Protein AF-A0A484HIU3-F1 (afdb_monomer)

Radius of gyration: 18.51 Å; Cα contacts (8 Å, |Δi|>4): 104; chains: 1; bounding box: 58×35×47 Å

Sequence (133 aa):
MNKELIGLYWDIGRLIAERQKVEGWGKSVVRKLASDLQAEFPGVRGFSVQNLWYMRQFYIKYHDNSKLQPMVGEISWTKNLVVMARCKDPLEREFYIRMTRKFGWSKNALIHQIENQSQVGLSEAQPNYAAAS

InterPro domains:
  IPR041527 YhcG, N-terminal [PF17761] (2-117)
  IPR053148 PD-(D/E)XK-like domain-containing protein [PTHR30547] (1-117)

Solvent-accessible surface area (backbone atoms only — not comparable to full-atom values): 7603 Å² total; per-residue (Å²): 125,60,51,65,61,47,49,54,37,37,52,54,4,43,51,53,53,52,42,30,75,77,71,60,60,47,74,68,54,48,44,48,53,20,52,52,51,39,67,77,38,70,91,59,87,69,45,47,52,68,45,50,53,48,22,24,50,50,26,69,75,27,71,90,34,82,76,48,48,69,50,61,56,64,48,40,70,73,46,50,52,49,41,66,75,72,38,88,50,73,64,53,36,47,50,54,51,51,49,36,54,76,69,63,47,51,69,67,53,48,50,52,54,57,49,51,52,55,49,49,60,55,59,71,69,49,86,74,88,75,90,82,132

Structure (mmCIF, N/CA/C/O backbone):
data_AF-A0A484HIU3-F1
#
_entry.id   AF-A0A484HIU3-F1
#
loop_
_atom_site.group_PDB
_atom_site.id
_atom_site.type_symbol
_atom_site.label_atom_id
_atom_site.label_alt_id
_atom_site.label_comp_id
_atom_site.label_asym_id
_atom_site.label_entity_id
_atom_site.label_seq_id
_atom_site.pdbx_PDB_ins_code
_atom_site.Cartn_x
_atom_site.Cartn_y
_atom_site.Cartn_z
_atom_site.occupancy
_atom_s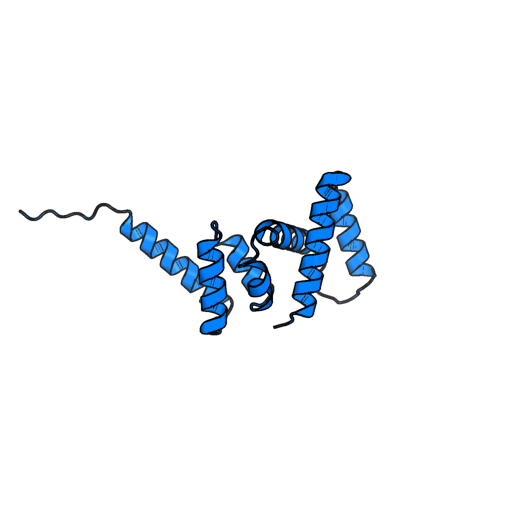ite.B_iso_or_equiv
_atom_site.auth_seq_id
_atom_site.auth_comp_id
_atom_site.auth_asym_id
_atom_site.auth_atom_id
_atom_site.pdbx_PDB_model_num
ATOM 1 N N . MET A 1 1 ? 2.355 -15.353 -3.494 1.00 65.56 1 MET A N 1
ATOM 2 C CA . MET A 1 1 ? 1.428 -14.230 -3.768 1.00 65.56 1 MET A CA 1
ATOM 3 C C . MET A 1 1 ? 0.132 -14.533 -3.057 1.00 65.56 1 MET A C 1
ATOM 5 O O . MET A 1 1 ? -0.234 -15.695 -3.102 1.00 65.56 1 MET A O 1
ATOM 9 N N . ASN A 1 2 ? -0.559 -13.567 -2.453 1.00 82.75 2 ASN A N 1
ATOM 10 C CA . ASN A 1 2 ? -1.927 -13.797 -1.982 1.00 82.75 2 ASN A CA 1
ATOM 11 C C . ASN A 1 2 ? -2.836 -12.722 -2.593 1.00 82.75 2 ASN A C 1
ATOM 13 O O . ASN A 1 2 ? -2.817 -11.580 -2.143 1.00 82.75 2 ASN A O 1
ATOM 17 N N . LYS A 1 3 ? -3.543 -13.074 -3.674 1.00 85.75 3 LYS A N 1
ATOM 18 C CA . LYS A 1 3 ? -4.402 -12.144 -4.424 1.00 85.75 3 LYS A CA 1
ATOM 19 C C . LYS A 1 3 ? -5.631 -11.726 -3.622 1.00 85.75 3 LYS A C 1
ATOM 21 O O . LYS A 1 3 ? -6.001 -10.561 -3.681 1.00 85.75 3 LYS A O 1
ATOM 26 N N . GLU A 1 4 ? -6.199 -12.640 -2.841 1.00 88.88 4 GLU A N 1
ATOM 27 C CA . GLU A 1 4 ? -7.338 -12.363 -1.958 1.00 88.88 4 GLU A 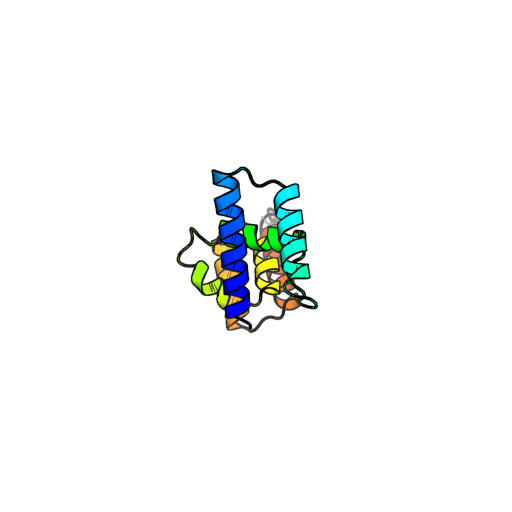CA 1
ATOM 28 C C . GLU A 1 4 ? -6.967 -11.311 -0.915 1.00 88.88 4 GLU A C 1
ATOM 30 O O . GLU A 1 4 ? -7.689 -10.337 -0.731 1.00 88.88 4 GLU A O 1
ATOM 35 N N . LEU A 1 5 ? -5.778 -11.432 -0.312 1.00 89.75 5 LEU A N 1
ATOM 36 C CA . LEU A 1 5 ? -5.290 -10.448 0.654 1.00 89.75 5 LEU A CA 1
ATOM 37 C C . LEU A 1 5 ? -5.067 -9.065 0.020 1.00 89.75 5 LEU A C 1
ATOM 39 O O . LEU A 1 5 ? -5.344 -8.049 0.651 1.00 89.75 5 LEU A O 1
ATOM 43 N N . ILE A 1 6 ? -4.581 -9.012 -1.225 1.00 93.94 6 ILE A N 1
ATOM 44 C CA . ILE A 1 6 ? -4.456 -7.743 -1.960 1.00 93.94 6 ILE A CA 1
ATOM 45 C C . ILE A 1 6 ? -5.834 -7.145 -2.261 1.00 93.94 6 ILE A C 1
ATOM 47 O O . ILE A 1 6 ? -5.990 -5.934 -2.129 1.00 93.94 6 ILE A O 1
ATOM 51 N N . GLY A 1 7 ? -6.822 -7.972 -2.613 1.00 93.81 7 GLY A N 1
ATOM 52 C CA . GLY A 1 7 ? -8.214 -7.548 -2.784 1.00 93.81 7 GLY A CA 1
ATOM 53 C C . GLY A 1 7 ? -8.804 -6.967 -1.499 1.00 93.81 7 GLY A C 1
ATOM 54 O O . GLY A 1 7 ? -9.284 -5.842 -1.496 1.00 93.81 7 GLY A O 1
ATOM 55 N N . LEU A 1 8 ? -8.638 -7.653 -0.367 1.00 93.44 8 LEU A N 1
ATOM 56 C CA . LEU A 1 8 ? -9.079 -7.139 0.933 1.00 93.44 8 LEU A CA 1
ATOM 57 C C . LEU A 1 8 ? -8.432 -5.785 1.268 1.00 93.44 8 LEU A C 1
ATOM 59 O O . LEU A 1 8 ? -9.093 -4.854 1.724 1.00 93.44 8 LEU A O 1
ATOM 63 N N . TYR A 1 9 ? -7.127 -5.652 1.029 1.00 95.31 9 TYR A N 1
ATOM 64 C CA . TYR A 1 9 ? -6.405 -4.398 1.257 1.00 95.31 9 TYR A CA 1
ATOM 65 C C . TYR A 1 9 ? -6.862 -3.280 0.320 1.00 95.31 9 TYR A C 1
ATOM 67 O O . TYR A 1 9 ? -6.892 -2.117 0.725 1.00 95.31 9 TYR A O 1
ATOM 75 N N . TRP A 1 10 ? -7.240 -3.619 -0.911 1.00 96.31 10 TRP A N 1
ATOM 76 C CA . TRP A 1 10 ? -7.872 -2.688 -1.836 1.00 96.31 10 TRP A CA 1
ATOM 77 C C . TRP A 1 10 ? -9.204 -2.174 -1.284 1.00 96.31 10 TRP A C 1
ATOM 79 O O . TRP A 1 10 ? -9.401 -0.961 -1.214 1.00 96.31 10 TRP A O 1
ATOM 89 N N . ASP A 1 11 ? -10.076 -3.072 -0.825 1.00 95.94 11 ASP A N 1
ATOM 90 C CA . ASP A 1 11 ? -11.412 -2.723 -0.334 1.00 95.94 11 ASP A CA 1
ATOM 91 C C . ASP A 1 11 ? -11.364 -1.882 0.946 1.00 95.94 11 ASP A C 1
ATOM 93 O O . ASP A 1 11 ? -12.064 -0.874 1.056 1.00 95.94 11 ASP A O 1
ATOM 97 N N . ILE A 1 12 ? -10.467 -2.210 1.882 1.00 95.69 12 ILE A N 1
ATOM 98 C CA . ILE A 1 12 ? -10.231 -1.380 3.074 1.00 95.69 12 ILE A CA 1
ATOM 99 C C . ILE A 1 12 ? -9.717 0.006 2.664 1.00 95.69 12 ILE A C 1
ATOM 101 O O . ILE A 1 12 ? -10.164 1.030 3.186 1.00 95.69 12 ILE A O 1
ATOM 105 N N . GLY A 1 13 ? -8.784 0.059 1.710 1.00 96.94 13 GLY A N 1
ATOM 106 C CA . GLY A 1 13 ? -8.252 1.312 1.189 1.00 96.94 13 GLY A CA 1
ATOM 107 C C . GLY A 1 13 ? -9.321 2.198 0.555 1.00 96.94 13 GLY A C 1
ATOM 108 O O . GLY A 1 13 ? -9.359 3.404 0.824 1.00 96.94 13 GLY A O 1
ATOM 109 N N . ARG A 1 14 ? -10.204 1.585 -0.238 1.00 97.38 14 ARG A N 1
ATOM 110 C CA . ARG A 1 14 ? -11.374 2.212 -0.853 1.00 97.38 14 ARG A CA 1
ATOM 111 C C . ARG A 1 14 ? -12.316 2.778 0.198 1.00 97.38 14 ARG A C 1
ATOM 113 O O . ARG A 1 14 ? -12.608 3.971 0.152 1.00 97.38 14 ARG A O 1
ATOM 120 N N . LEU A 1 15 ? -12.716 1.959 1.173 1.00 96.12 15 LEU A N 1
ATOM 121 C CA . LEU A 1 15 ? -13.606 2.360 2.262 1.00 96.12 15 LEU A CA 1
ATOM 122 C C . LEU A 1 15 ? -13.071 3.601 2.984 1.00 96.12 15 LEU A C 1
ATOM 124 O O . LEU A 1 15 ? -13.794 4.580 3.153 1.00 96.12 15 LEU A O 1
ATOM 128 N N . ILE A 1 16 ? -11.791 3.590 3.370 1.00 96.12 16 ILE A N 1
ATOM 129 C CA . ILE A 1 16 ? -11.172 4.731 4.055 1.00 96.12 16 ILE A CA 1
ATOM 130 C C . ILE A 1 16 ? -11.180 5.971 3.150 1.00 96.12 16 ILE A C 1
ATOM 132 O O . ILE A 1 16 ? -11.494 7.064 3.619 1.00 96.12 16 ILE A O 1
ATOM 136 N N . ALA A 1 17 ? -10.831 5.836 1.867 1.00 96.19 17 ALA A N 1
ATOM 137 C CA . ALA A 1 17 ? -10.777 6.964 0.938 1.00 96.19 17 ALA A CA 1
ATOM 138 C C . ALA A 1 17 ? -12.162 7.583 0.672 1.00 96.19 17 ALA A C 1
ATOM 140 O O . ALA A 1 17 ? -12.286 8.808 0.640 1.00 96.19 17 ALA A O 1
ATOM 141 N N . GLU A 1 18 ? -13.198 6.760 0.512 1.00 94.69 18 GLU A N 1
ATOM 142 C CA . GLU A 1 18 ? -14.580 7.203 0.299 1.00 94.69 18 GLU A CA 1
ATOM 143 C C . GLU A 1 18 ? -15.150 7.872 1.555 1.00 94.69 18 GLU A C 1
ATOM 145 O O . GLU A 1 18 ? -15.630 9.006 1.491 1.00 94.69 18 GLU A O 1
ATOM 150 N N . ARG A 1 19 ? -15.015 7.231 2.723 1.00 93.06 19 ARG A N 1
ATOM 151 C CA . ARG A 1 19 ? -15.499 7.783 3.999 1.00 93.06 19 ARG A CA 1
ATOM 152 C C . ARG A 1 19 ? -14.767 9.059 4.395 1.00 93.06 19 ARG A C 1
ATOM 154 O O . ARG A 1 19 ? -15.355 9.940 5.008 1.00 93.06 19 ARG A O 1
ATOM 161 N N . GLN A 1 20 ? -13.509 9.223 3.998 1.00 92.12 20 GLN A N 1
ATOM 162 C CA . GLN A 1 20 ? -12.818 10.497 4.177 1.00 92.12 20 GLN A CA 1
ATOM 163 C C . GLN A 1 20 ? -13.427 11.645 3.385 1.00 92.12 20 GLN A C 1
ATOM 165 O O . GLN A 1 20 ? -13.505 12.751 3.912 1.00 92.12 20 GLN A O 1
ATOM 170 N N . LYS A 1 21 ? -13.846 11.394 2.141 1.00 89.12 21 LYS A N 1
ATOM 171 C CA . LYS A 1 21 ? -14.469 12.420 1.298 1.00 89.12 21 LYS A CA 1
ATOM 172 C C . LYS A 1 21 ? -15.855 12.813 1.814 1.00 89.12 21 LYS A C 1
ATOM 174 O O . LYS A 1 21 ? -16.198 13.985 1.747 1.00 89.12 21 LYS A O 1
ATOM 179 N N . VAL A 1 22 ? -16.628 11.845 2.312 1.00 87.88 22 VAL A N 1
ATOM 180 C CA . VAL A 1 22 ? -18.032 12.050 2.716 1.00 87.88 22 VAL A CA 1
ATOM 181 C C . VAL A 1 22 ? -18.172 12.467 4.182 1.00 87.88 22 VAL A C 1
ATOM 183 O O . VAL A 1 22 ? -18.937 13.370 4.494 1.00 87.88 22 VAL A O 1
ATOM 186 N N . GLU A 1 23 ? -17.433 11.826 5.088 1.00 86.69 23 GLU A N 1
ATOM 187 C CA . GLU A 1 23 ? -17.612 11.945 6.545 1.00 86.69 23 GLU A CA 1
ATOM 188 C C . GLU A 1 23 ? -16.409 12.590 7.250 1.00 86.69 23 GLU A C 1
ATOM 190 O O . GLU A 1 23 ? -16.394 12.714 8.473 1.00 86.69 23 GLU A O 1
ATOM 195 N N . GLY A 1 24 ? -15.358 12.963 6.512 1.00 86.12 24 GLY A N 1
ATOM 196 C CA . GLY A 1 24 ? -14.175 13.605 7.088 1.00 86.12 24 GLY A CA 1
ATOM 197 C C . GLY A 1 24 ? -13.339 12.691 7.991 1.00 86.12 24 GLY A C 1
ATOM 198 O O . GLY A 1 24 ? -12.695 13.176 8.921 1.00 86.12 24 GLY A O 1
ATOM 199 N N . TRP A 1 25 ? -13.336 11.371 7.748 1.00 87.75 25 TRP A N 1
ATOM 200 C CA . TRP A 1 25 ? -12.607 10.388 8.565 1.00 87.75 25 TRP A CA 1
ATOM 201 C C . TRP A 1 25 ? -11.154 10.796 8.875 1.00 87.75 25 TRP A C 1
ATOM 203 O O . TRP A 1 25 ? -10.242 10.731 8.048 1.00 87.75 25 TRP A O 1
ATOM 213 N N . GLY A 1 26 ? -10.920 11.183 10.125 1.00 86.06 26 GLY A N 1
ATOM 214 C CA . GLY A 1 26 ? -9.608 11.584 10.615 1.00 86.06 26 GLY A CA 1
ATOM 215 C C . GLY A 1 26 ? -8.796 10.439 11.224 1.00 86.06 26 GLY A C 1
ATOM 216 O O . GLY A 1 26 ? -9.189 9.271 11.255 1.00 86.06 26 GLY A O 1
ATOM 217 N N . LYS A 1 27 ? -7.648 10.802 11.803 1.00 89.12 27 LYS A N 1
ATOM 218 C CA . LYS A 1 27 ? -6.728 9.880 12.492 1.00 89.12 27 LYS A CA 1
ATOM 219 C C . LYS A 1 27 ? -7.396 9.080 13.620 1.00 89.12 27 LYS A C 1
ATOM 221 O O . LYS A 1 27 ? -7.012 7.939 13.857 1.00 89.12 27 LYS A O 1
ATOM 226 N N . SER A 1 28 ? -8.360 9.661 14.334 1.00 90.12 28 SER A N 1
ATOM 227 C CA . SER A 1 28 ? -9.098 8.990 15.416 1.00 90.12 28 SER A CA 1
ATOM 228 C C . SER A 1 28 ? -9.956 7.835 14.900 1.00 90.12 28 SER A C 1
ATOM 230 O O . SER A 1 28 ? -9.872 6.740 15.449 1.00 90.12 28 SER A O 1
ATOM 232 N N . VAL A 1 29 ? -10.707 8.052 13.819 1.00 92.44 29 VAL A N 1
ATOM 233 C CA . VAL A 1 29 ? -11.600 7.042 13.233 1.00 92.44 29 VAL A CA 1
ATOM 234 C C . VAL A 1 29 ? -10.799 5.880 12.653 1.00 92.44 29 VAL A C 1
ATOM 236 O O . VAL A 1 29 ? -11.086 4.726 12.951 1.00 92.44 29 VAL A O 1
ATOM 239 N N . VAL A 1 30 ? -9.715 6.171 11.927 1.00 94.00 30 VAL A N 1
ATOM 240 C CA . VAL A 1 30 ? -8.827 5.125 11.389 1.00 94.00 30 VAL A CA 1
ATOM 241 C C . VAL A 1 30 ? -8.144 4.329 12.508 1.00 94.00 30 VAL A C 1
ATOM 243 O O . VAL A 1 30 ? -7.953 3.123 12.371 1.00 94.00 30 VAL A O 1
ATOM 246 N N . ARG A 1 31 ? -7.800 4.967 13.638 1.00 95.38 31 ARG A N 1
ATOM 247 C CA . ARG A 1 31 ? -7.290 4.247 14.818 1.00 95.38 31 ARG A CA 1
ATOM 248 C C . ARG A 1 31 ? -8.319 3.290 15.402 1.00 95.38 31 ARG A C 1
ATOM 250 O O . ARG A 1 31 ? -7.946 2.173 15.743 1.00 95.38 31 ARG A O 1
ATOM 257 N N . LYS A 1 32 ? -9.579 3.718 15.501 1.00 94.56 32 LYS A N 1
ATOM 258 C CA . LYS A 1 32 ? -10.664 2.859 15.974 1.00 94.56 32 LYS A CA 1
ATOM 259 C C . LYS A 1 32 ? -10.854 1.665 15.038 1.00 94.56 32 LYS A C 1
ATOM 261 O O . LYS A 1 32 ? -10.760 0.540 15.500 1.00 94.56 32 LYS A O 1
ATOM 266 N N . LEU A 1 33 ? -10.950 1.905 13.728 1.00 94.12 33 LEU A N 1
ATOM 267 C CA . LEU A 1 33 ? -11.060 0.839 12.727 1.00 94.12 33 LEU A CA 1
ATOM 268 C C . LEU A 1 33 ? -9.9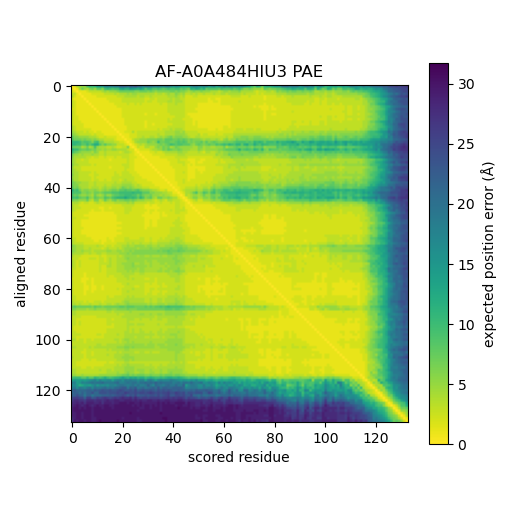05 -0.173 12.814 1.00 94.12 33 LEU A C 1
ATOM 270 O O . LEU A 1 33 ? -10.136 -1.374 12.747 1.00 94.12 33 LEU A O 1
ATOM 274 N N . ALA A 1 34 ? -8.664 0.294 12.981 1.00 94.75 34 ALA A N 1
ATOM 275 C CA . ALA A 1 34 ? -7.518 -0.596 13.169 1.00 94.75 34 ALA A CA 1
ATOM 276 C C . ALA A 1 34 ? -7.679 -1.481 14.415 1.00 94.75 34 ALA A C 1
ATOM 278 O O . ALA A 1 34 ? -7.430 -2.680 14.349 1.00 94.75 34 ALA A O 1
ATOM 279 N N . SER A 1 35 ? -8.103 -0.888 15.536 1.00 94.19 35 SER A N 1
ATOM 280 C CA . SER A 1 35 ? -8.341 -1.612 16.787 1.00 94.19 35 SER A CA 1
ATOM 281 C C . SER A 1 35 ? -9.458 -2.644 16.640 1.00 94.19 35 SER A C 1
ATOM 283 O O . SER A 1 35 ? -9.289 -3.777 17.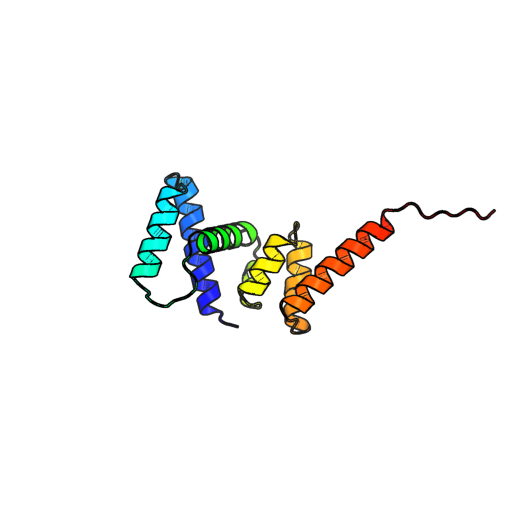082 1.00 94.19 35 SER A O 1
ATOM 285 N N . ASP A 1 36 ? -10.563 -2.266 15.997 1.00 94.12 36 ASP A N 1
ATOM 286 C CA . ASP A 1 36 ? -11.722 -3.134 15.784 1.00 94.12 36 ASP A CA 1
ATOM 287 C C . ASP A 1 36 ? -11.330 -4.342 14.912 1.00 94.12 36 ASP A C 1
ATOM 289 O O . ASP A 1 36 ? -11.546 -5.484 15.307 1.00 94.12 36 ASP A O 1
ATOM 293 N N . LEU A 1 37 ? -10.623 -4.112 13.797 1.00 92.75 37 LEU A N 1
ATOM 294 C CA . LEU A 1 37 ? -10.121 -5.183 12.924 1.00 92.75 37 LEU A CA 1
ATOM 295 C C . LEU A 1 37 ? -9.118 -6.109 13.632 1.00 92.75 37 LEU A C 1
ATOM 297 O O . LEU A 1 37 ? -9.094 -7.311 13.386 1.00 92.75 37 LEU A O 1
ATOM 301 N N . GLN A 1 38 ? -8.258 -5.574 14.501 1.00 92.50 38 GLN A N 1
ATOM 302 C CA . GLN A 1 38 ? -7.313 -6.396 15.265 1.00 92.50 38 GLN A CA 1
ATOM 303 C C . GLN A 1 38 ? -8.004 -7.245 16.337 1.00 92.50 38 GLN A C 1
ATOM 305 O O . GLN A 1 38 ? -7.542 -8.352 16.616 1.00 92.50 38 GLN A O 1
ATOM 310 N N . ALA A 1 39 ? -9.085 -6.735 16.931 1.00 92.38 39 ALA A N 1
ATOM 311 C CA . ALA A 1 39 ? -9.888 -7.464 17.904 1.00 92.38 39 ALA A CA 1
ATOM 312 C C . ALA A 1 39 ? -10.734 -8.561 17.241 1.00 92.38 39 ALA A C 1
ATOM 314 O O . ALA A 1 39 ? -10.843 -9.656 17.787 1.00 92.38 39 ALA A O 1
ATOM 315 N N . GLU A 1 40 ? -11.291 -8.285 16.060 1.00 91.25 40 GLU A N 1
ATOM 316 C CA . GLU A 1 40 ? -12.095 -9.239 15.288 1.00 91.25 40 GLU A CA 1
ATOM 317 C C . GLU A 1 40 ? -11.245 -10.360 14.670 1.00 91.25 40 GLU A C 1
ATOM 319 O O . GLU A 1 40 ? -11.688 -11.505 14.587 1.00 91.25 40 GLU A O 1
ATOM 324 N N . PHE A 1 41 ? -9.986 -10.067 14.320 1.00 85.62 41 PHE A N 1
ATOM 325 C CA . PHE A 1 41 ? -9.052 -11.036 13.740 1.00 85.62 41 PHE A CA 1
ATOM 326 C C . PHE A 1 41 ? -7.762 -11.197 14.573 1.00 85.62 41 PHE A C 1
ATOM 328 O O . PHE A 1 41 ? -6.674 -10.806 14.120 1.00 85.62 41 PHE A O 1
ATOM 335 N N . PRO A 1 42 ? -7.829 -11.803 15.779 1.00 84.00 42 PRO A N 1
ATOM 336 C CA . PRO A 1 42 ? -6.661 -11.993 16.632 1.00 84.00 42 PRO A CA 1
ATOM 337 C C . PRO A 1 42 ? -5.550 -12.779 15.927 1.00 84.00 42 PRO A C 1
ATOM 339 O O . PRO A 1 42 ? -5.782 -13.807 15.295 1.00 84.00 42 PRO A O 1
ATOM 342 N N . GLY A 1 43 ? -4.309 -12.299 16.035 1.00 77.12 43 GLY A N 1
ATOM 343 C CA . GLY A 1 43 ? -3.136 -12.947 15.435 1.00 77.12 43 GLY A CA 1
ATOM 344 C C . GLY A 1 43 ? -2.917 -12.654 13.945 1.00 77.12 43 GLY A C 1
ATOM 345 O O . GLY A 1 43 ? -1.838 -12.953 13.421 1.00 77.12 43 GLY A O 1
ATOM 346 N N . VAL A 1 44 ? -3.865 -12.001 13.258 1.00 78.94 44 VAL A N 1
ATOM 347 C CA . VAL A 1 44 ? -3.673 -11.566 11.870 1.00 78.94 44 VAL A CA 1
ATOM 348 C C . VAL A 1 44 ? -2.772 -10.332 11.825 1.00 78.94 44 VAL A C 1
ATOM 350 O O . VAL A 1 44 ? -3.114 -9.225 12.243 1.00 78.94 44 VAL A O 1
ATOM 353 N N . ARG A 1 45 ? -1.572 -10.516 11.269 1.00 76.00 45 ARG A N 1
ATOM 354 C CA . ARG A 1 45 ? -0.621 -9.429 11.018 1.00 76.00 45 ARG A CA 1
ATOM 355 C C . ARG A 1 45 ? -1.050 -8.673 9.758 1.00 76.00 45 ARG A C 1
ATOM 357 O O . ARG A 1 45 ? -0.940 -9.206 8.662 1.00 76.00 45 ARG A O 1
ATOM 364 N N . GLY A 1 46 ? -1.512 -7.431 9.898 1.00 83.50 46 GLY A N 1
ATOM 365 C CA . GLY A 1 46 ? -1.922 -6.624 8.739 1.00 83.50 46 GLY A CA 1
ATOM 366 C C . GLY A 1 46 ? -2.799 -5.413 9.044 1.00 83.50 46 GLY A C 1
ATOM 367 O O . GLY A 1 46 ? -2.857 -4.501 8.229 1.00 83.50 46 GLY A O 1
ATOM 368 N N . PHE A 1 47 ? -3.421 -5.331 10.220 1.00 92.38 47 PHE A N 1
ATOM 369 C CA . PHE A 1 47 ? -4.379 -4.257 10.528 1.00 92.38 47 PHE A CA 1
ATOM 370 C C . PHE A 1 47 ? -3.839 -3.183 11.476 1.00 92.38 47 PHE A C 1
ATOM 372 O O . PHE A 1 47 ? -4.575 -2.598 12.258 1.00 92.38 47 PHE A O 1
ATOM 379 N N . SER A 1 48 ? -2.535 -2.891 11.418 1.00 93.19 48 SER A N 1
ATOM 380 C CA . SER A 1 48 ? -2.012 -1.721 12.130 1.00 93.19 48 SER A CA 1
ATOM 381 C C . SER A 1 48 ? -2.522 -0.429 11.487 1.00 93.19 48 SER A C 1
ATOM 383 O O . SER A 1 48 ? -2.728 -0.363 10.275 1.00 93.19 48 SER A O 1
ATOM 385 N N . VAL A 1 49 ? -2.640 0.635 12.284 1.00 94.75 49 VAL A N 1
ATOM 386 C CA . VAL A 1 49 ? -3.039 1.978 11.818 1.00 94.75 49 VAL A CA 1
ATOM 387 C C . VAL A 1 49 ? -2.219 2.411 10.601 1.00 94.75 49 VAL A C 1
ATOM 389 O O . VAL A 1 49 ? -2.762 2.903 9.617 1.00 94.75 49 VAL A O 1
ATOM 392 N N . GLN A 1 50 ? -0.903 2.188 10.649 1.00 94.62 50 GLN A N 1
ATOM 393 C CA . GLN A 1 50 ? -0.007 2.510 9.544 1.00 94.62 50 GLN A CA 1
ATOM 394 C C . GLN A 1 50 ? -0.339 1.699 8.286 1.00 94.62 50 GLN A C 1
ATOM 396 O O . GLN A 1 50 ? -0.330 2.249 7.186 1.00 94.62 50 GLN A O 1
ATOM 401 N N . ASN A 1 51 ? -0.646 0.407 8.429 1.00 95.81 51 ASN A N 1
ATOM 402 C CA . ASN A 1 51 ? -0.968 -0.421 7.274 1.00 95.81 51 ASN A CA 1
ATOM 403 C C . ASN A 1 51 ? -2.316 -0.034 6.653 1.00 95.81 51 ASN A C 1
ATOM 405 O O . ASN A 1 51 ? -2.416 -0.026 5.434 1.00 95.81 51 ASN A O 1
ATOM 409 N N . LEU A 1 52 ? -3.302 0.398 7.445 1.00 96.94 52 LEU A N 1
ATOM 410 C 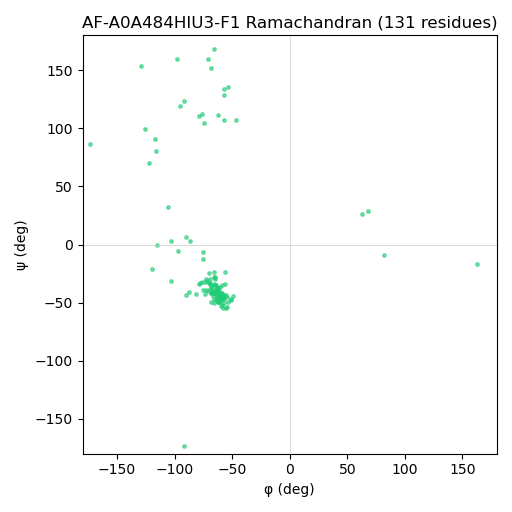CA . LEU A 1 52 ? -4.550 0.975 6.923 1.00 96.94 52 LEU A CA 1
ATOM 411 C C . LEU A 1 52 ? -4.291 2.247 6.099 1.00 96.94 52 LEU A C 1
ATOM 413 O O . LEU A 1 52 ? -4.864 2.428 5.025 1.00 96.94 52 LEU A O 1
ATOM 417 N N . TRP A 1 53 ? -3.371 3.110 6.539 1.00 96.88 53 TRP A N 1
ATOM 418 C CA . TRP A 1 53 ? -2.955 4.260 5.729 1.00 96.88 53 TRP A CA 1
ATOM 419 C C . TRP A 1 53 ? -2.253 3.849 4.435 1.00 96.88 53 TRP A C 1
ATOM 421 O O . TRP A 1 53 ? -2.431 4.516 3.413 1.00 96.88 53 TRP A O 1
ATOM 431 N N . TYR A 1 54 ? -1.479 2.763 4.445 1.00 97.56 54 TYR A N 1
ATOM 432 C CA . TYR A 1 54 ? -0.916 2.211 3.215 1.00 97.56 54 TYR A CA 1
ATOM 433 C C . TYR A 1 54 ? -1.990 1.633 2.292 1.00 97.56 54 TYR A C 1
ATOM 435 O O . TYR A 1 54 ? -1.926 1.889 1.096 1.00 97.56 54 TYR A O 1
ATOM 443 N N . MET A 1 55 ? -2.994 0.929 2.818 1.00 97.56 55 MET A N 1
ATOM 444 C CA . MET A 1 55 ? -4.144 0.431 2.047 1.00 97.56 55 MET A CA 1
ATOM 445 C C . MET A 1 55 ? -4.893 1.580 1.367 1.00 97.56 55 MET A C 1
ATOM 447 O O . MET A 1 55 ? -5.171 1.539 0.172 1.00 97.56 55 MET A O 1
ATOM 451 N N . ARG A 1 56 ? -5.137 2.674 2.094 1.00 97.38 56 ARG A N 1
ATOM 452 C CA . ARG A 1 56 ? -5.739 3.884 1.522 1.00 97.38 56 ARG A CA 1
ATOM 453 C C . ARG A 1 56 ? -4.887 4.479 0.399 1.00 97.38 56 ARG A C 1
ATOM 455 O O . ARG A 1 56 ? -5.405 4.818 -0.660 1.00 97.38 56 ARG A O 1
ATOM 462 N N . GLN A 1 57 ? -3.583 4.642 0.627 1.00 96.81 57 GLN A N 1
ATOM 463 C CA . GLN A 1 57 ? -2.674 5.168 -0.399 1.00 96.81 57 GLN A CA 1
ATOM 464 C C . GLN A 1 57 ? -2.612 4.262 -1.626 1.00 96.81 57 GLN A C 1
ATOM 466 O O . GLN A 1 57 ? -2.547 4.765 -2.744 1.00 96.81 57 GLN A O 1
ATOM 471 N N . PHE A 1 58 ? -2.659 2.951 -1.411 1.00 97.50 58 PHE A N 1
ATOM 472 C CA . PHE A 1 58 ? -2.729 1.944 -2.454 1.00 97.50 58 PHE A CA 1
ATOM 473 C C . PHE A 1 58 ? -3.952 2.150 -3.335 1.00 97.50 58 PHE A C 1
ATOM 475 O O . PHE A 1 58 ? -3.794 2.374 -4.531 1.00 97.50 58 PHE A O 1
ATOM 482 N N . TYR A 1 59 ? -5.143 2.217 -2.743 1.00 97.62 59 TYR A N 1
ATOM 483 C CA . TYR A 1 59 ? -6.356 2.520 -3.495 1.00 97.62 59 TYR A CA 1
ATOM 484 C C . TYR A 1 59 ? -6.224 3.832 -4.288 1.00 97.62 59 TYR A C 1
ATOM 486 O O . TYR A 1 59 ? -6.347 3.836 -5.510 1.00 97.62 59 TYR A O 1
ATOM 494 N N . ILE A 1 60 ? -5.860 4.935 -3.625 1.00 95.69 60 ILE A N 1
ATOM 495 C CA . ILE A 1 60 ? -5.767 6.256 -4.270 1.00 95.69 60 ILE A CA 1
ATOM 496 C C . ILE A 1 60 ? -4.776 6.260 -5.442 1.00 95.69 60 ILE A C 1
ATOM 498 O O . ILE A 1 60 ? -5.066 6.845 -6.482 1.00 95.69 60 ILE A O 1
ATOM 502 N N . LYS A 1 61 ? -3.617 5.606 -5.310 1.00 95.25 61 LYS A N 1
ATOM 503 C CA . LYS A 1 61 ? -2.582 5.604 -6.357 1.00 95.25 61 LYS A CA 1
ATOM 504 C C . LYS A 1 61 ? -2.967 4.807 -7.603 1.00 95.25 61 LYS A C 1
ATOM 506 O O . LYS A 1 61 ? -2.396 5.074 -8.659 1.00 95.25 61 LYS A O 1
ATOM 511 N N . TYR A 1 62 ? -3.861 3.828 -7.479 1.00 96.06 62 TYR A N 1
ATOM 512 C CA . TYR A 1 62 ? -4.120 2.854 -8.540 1.00 96.06 62 TYR A CA 1
ATOM 513 C C . TYR A 1 62 ? -5.564 2.857 -9.065 1.00 96.06 62 TYR A C 1
ATOM 515 O O . TYR A 1 62 ? -5.763 2.406 -10.188 1.00 96.06 62 TYR A O 1
ATOM 523 N N . HIS A 1 63 ? -6.552 3.371 -8.318 1.00 95.00 63 HIS A N 1
ATOM 524 C CA . HIS A 1 63 ? -7.977 3.287 -8.690 1.00 95.00 63 HIS A CA 1
ATOM 525 C C . HIS A 1 63 ? -8.337 3.954 -10.023 1.00 95.00 63 HIS A C 1
ATOM 527 O O . HIS A 1 63 ? -9.118 3.388 -10.779 1.00 95.00 63 HIS A O 1
ATOM 533 N N . ASP A 1 64 ? -7.711 5.085 -10.353 1.00 93.69 64 ASP A N 1
ATOM 534 C CA . ASP A 1 64 ? -7.965 5.810 -11.607 1.00 93.69 64 ASP A CA 1
ATOM 535 C C . ASP A 1 64 ? -7.107 5.308 -12.783 1.00 93.69 64 ASP A C 1
ATOM 537 O O . ASP A 1 64 ? -7.152 5.861 -13.881 1.00 93.69 64 ASP A O 1
ATOM 541 N N . ASN A 1 65 ? -6.292 4.266 -12.580 1.00 92.75 65 ASN A N 1
ATOM 542 C CA . ASN A 1 65 ? -5.418 3.720 -13.612 1.00 92.75 65 ASN A CA 1
ATOM 543 C C . ASN A 1 65 ? -5.802 2.271 -13.934 1.00 92.75 65 ASN A C 1
ATOM 545 O O . ASN A 1 65 ? -5.268 1.319 -13.359 1.00 92.75 65 ASN A O 1
ATOM 549 N N . SER A 1 66 ? -6.690 2.119 -14.919 1.00 91.62 66 SER A N 1
ATOM 550 C CA . SER A 1 66 ? -7.211 0.828 -15.395 1.00 91.62 66 SER A CA 1
ATOM 551 C C . SER A 1 66 ? -6.125 -0.153 -15.850 1.00 91.62 66 SER A C 1
ATOM 553 O O . SER A 1 66 ? -6.331 -1.365 -15.823 1.00 91.62 66 SER A O 1
ATOM 555 N N . LYS A 1 67 ? -4.947 0.350 -16.234 1.00 91.69 67 LYS A N 1
ATOM 556 C CA . LYS A 1 67 ? -3.800 -0.466 -16.640 1.00 91.69 67 LYS A CA 1
ATOM 557 C C . LYS A 1 67 ? -3.018 -0.998 -15.439 1.00 91.69 67 LYS A C 1
ATOM 559 O O . LYS A 1 67 ? -2.627 -2.161 -15.439 1.00 91.69 67 LYS A O 1
ATOM 564 N N . LEU A 1 68 ? -2.789 -0.171 -14.417 1.00 91.50 68 LEU A N 1
ATOM 565 C CA . LEU A 1 68 ? -2.038 -0.551 -13.214 1.00 91.50 68 LEU A CA 1
ATOM 566 C C . LEU A 1 68 ? -2.866 -1.375 -12.227 1.00 91.50 68 LEU A C 1
ATOM 568 O O . LEU A 1 68 ? -2.315 -2.254 -11.564 1.00 91.50 68 LEU A O 1
ATOM 572 N N . GLN A 1 69 ? -4.169 -1.109 -12.129 1.00 91.50 69 GLN A N 1
ATOM 573 C CA . GLN A 1 69 ? -5.073 -1.785 -11.199 1.00 91.50 69 GLN A CA 1
ATOM 574 C C . GLN A 1 69 ? -4.998 -3.327 -11.249 1.00 91.50 69 GLN A C 1
ATOM 576 O O . GLN A 1 69 ? -4.895 -3.938 -10.188 1.00 91.50 69 GLN A O 1
ATOM 581 N N . PRO A 1 70 ? -5.006 -4.010 -12.409 1.00 92.56 70 PRO A N 1
ATOM 582 C CA . PRO A 1 70 ? -4.855 -5.467 -12.417 1.00 92.56 70 PRO A CA 1
ATOM 583 C C . PRO A 1 70 ? -3.442 -5.923 -12.016 1.00 92.56 70 PRO A C 1
ATOM 585 O O . PRO A 1 70 ? -3.278 -6.993 -11.430 1.00 92.56 70 PRO A O 1
ATOM 588 N N . MET A 1 71 ? -2.413 -5.112 -12.285 1.00 93.44 71 MET A N 1
ATOM 589 C CA . MET A 1 71 ? -1.009 -5.491 -12.086 1.00 93.44 71 MET A CA 1
ATOM 590 C C . MET A 1 71 ? -0.597 -5.535 -10.616 1.00 93.44 71 MET A C 1
ATOM 592 O O . MET A 1 71 ? 0.276 -6.317 -10.238 1.00 93.44 71 MET A O 1
ATOM 596 N N . VAL A 1 72 ? -1.215 -4.725 -9.755 1.00 92.88 72 VAL A N 1
ATOM 597 C CA . VAL A 1 72 ? -0.864 -4.711 -8.326 1.00 92.88 72 VAL A CA 1
ATOM 598 C C . VAL A 1 72 ? -1.207 -6.026 -7.618 1.00 92.88 72 VAL A C 1
ATOM 600 O O . VAL A 1 72 ? -0.565 -6.374 -6.629 1.00 92.88 72 VAL A O 1
ATOM 603 N N . GLY A 1 73 ? -2.155 -6.805 -8.155 1.00 93.62 73 GLY A N 1
ATOM 604 C CA . GLY A 1 73 ? -2.452 -8.172 -7.707 1.00 93.62 73 GLY A CA 1
ATOM 605 C C . GLY A 1 73 ? -1.420 -9.217 -8.156 1.00 93.62 73 GLY A C 1
ATOM 606 O O . GLY A 1 73 ? -1.487 -10.380 -7.755 1.00 93.62 73 GLY A O 1
ATOM 607 N N . GLU A 1 74 ? -0.457 -8.832 -8.992 1.00 93.75 74 GLU A N 1
ATOM 608 C CA . GLU A 1 74 ? 0.573 -9.715 -9.546 1.00 93.75 74 GLU A CA 1
ATOM 609 C C . GLU A 1 74 ? 1.894 -9.645 -8.774 1.00 93.75 74 GLU A C 1
ATOM 611 O O . GLU A 1 74 ? 2.811 -10.425 -9.045 1.00 93.75 74 GLU A O 1
ATOM 616 N N . ILE A 1 75 ? 1.995 -8.740 -7.794 1.00 95.69 75 ILE A N 1
ATOM 617 C CA . ILE A 1 75 ? 3.138 -8.600 -6.886 1.00 95.69 75 ILE A CA 1
ATOM 618 C C . ILE A 1 75 ? 2.676 -8.578 -5.417 1.00 95.69 75 ILE A C 1
ATOM 620 O O . ILE A 1 75 ? 1.533 -8.258 -5.107 1.00 95.69 75 ILE A O 1
ATOM 624 N N . SER A 1 76 ? 3.542 -8.990 -4.482 1.00 95.56 76 SER A N 1
ATOM 625 C CA . SER A 1 76 ? 3.141 -9.124 -3.074 1.00 95.56 76 SER A CA 1
ATOM 626 C C . SER A 1 76 ? 2.920 -7.759 -2.430 1.00 95.56 76 SER A C 1
ATOM 628 O O . SER A 1 76 ? 3.487 -6.765 -2.879 1.00 95.56 76 SER A O 1
ATOM 630 N N . TRP A 1 77 ? 2.165 -7.710 -1.327 1.00 95.75 77 TRP A N 1
ATOM 631 C CA . TRP A 1 77 ? 1.887 -6.459 -0.610 1.00 95.75 77 TRP A CA 1
ATOM 632 C C . TRP A 1 77 ? 3.161 -5.668 -0.305 1.00 95.75 77 TRP A C 1
ATOM 634 O O . TRP A 1 77 ? 3.270 -4.497 -0.644 1.00 95.75 77 TRP A O 1
ATOM 644 N N . THR A 1 78 ? 4.186 -6.338 0.222 1.00 95.50 78 THR A N 1
ATOM 645 C CA . THR A 1 78 ? 5.479 -5.712 0.520 1.00 95.50 78 THR A CA 1
ATOM 646 C C . THR A 1 78 ? 6.149 -5.100 -0.712 1.00 95.50 78 THR A C 1
ATOM 648 O O . THR A 1 78 ? 6.808 -4.072 -0.593 1.00 95.50 78 THR A O 1
ATOM 651 N N . LYS A 1 79 ? 5.994 -5.705 -1.895 1.00 97.25 79 LYS A N 1
ATOM 652 C CA . LYS A 1 79 ? 6.544 -5.167 -3.148 1.00 97.25 79 LYS A CA 1
ATOM 653 C C . LYS A 1 79 ? 5.712 -3.979 -3.638 1.00 97.25 79 LYS A C 1
ATOM 655 O O . LYS A 1 79 ? 6.299 -2.977 -4.025 1.00 97.25 79 LYS A O 1
ATOM 660 N N . ASN A 1 80 ? 4.382 -4.039 -3.517 1.00 96.88 80 ASN A N 1
ATOM 661 C CA . ASN A 1 80 ? 3.509 -2.884 -3.758 1.00 96.88 80 ASN A CA 1
ATOM 662 C C . ASN A 1 80 ? 3.893 -1.694 -2.866 1.00 96.88 80 ASN A C 1
ATOM 664 O O . ASN A 1 80 ? 4.000 -0.580 -3.365 1.00 96.88 80 ASN A O 1
ATOM 668 N N . LEU A 1 81 ? 4.179 -1.917 -1.576 1.00 96.81 81 LEU A N 1
ATOM 669 C CA . LEU A 1 81 ? 4.655 -0.857 -0.676 1.00 96.81 81 LEU A CA 1
ATOM 670 C C . LEU A 1 81 ? 5.956 -0.211 -1.173 1.00 96.81 81 LEU A C 1
ATOM 672 O O . LEU A 1 81 ? 6.066 1.012 -1.158 1.00 96.81 81 LEU A O 1
ATOM 676 N N . VAL A 1 82 ? 6.926 -1.012 -1.633 1.00 97.75 82 VAL A N 1
ATOM 677 C CA . VAL A 1 82 ? 8.192 -0.497 -2.187 1.00 97.75 82 VAL A CA 1
ATOM 678 C C . VAL A 1 82 ? 7.933 0.355 -3.428 1.00 97.75 82 VAL A C 1
ATOM 680 O O . VAL A 1 82 ? 8.400 1.490 -3.485 1.00 97.75 82 VAL A O 1
ATOM 683 N N . VAL A 1 83 ? 7.147 -0.155 -4.381 1.00 96.94 83 VAL A N 1
ATOM 684 C CA . VAL A 1 83 ? 6.797 0.573 -5.610 1.00 96.94 83 VAL A CA 1
ATOM 685 C C . VAL A 1 83 ? 6.070 1.879 -5.279 1.00 96.94 83 VAL A C 1
ATOM 687 O O . VAL A 1 83 ? 6.432 2.933 -5.787 1.00 96.94 83 VAL A O 1
ATOM 690 N N . MET A 1 84 ? 5.080 1.855 -4.387 1.00 96.19 84 MET A N 1
ATOM 691 C CA . MET A 1 84 ? 4.346 3.062 -3.997 1.00 96.19 84 MET A CA 1
ATOM 692 C C . MET A 1 84 ? 5.217 4.116 -3.314 1.00 96.19 84 MET A C 1
ATOM 694 O O . MET A 1 84 ? 4.961 5.309 -3.491 1.00 96.19 84 MET A O 1
ATOM 698 N N . ALA A 1 85 ? 6.182 3.678 -2.503 1.00 95.06 85 ALA A N 1
ATOM 699 C CA . ALA A 1 85 ? 7.051 4.557 -1.733 1.00 95.06 85 ALA A CA 1
ATOM 700 C C . ALA A 1 85 ? 8.166 5.175 -2.583 1.00 95.06 85 ALA A C 1
ATOM 702 O O . ALA A 1 85 ? 8.578 6.300 -2.313 1.00 95.06 85 ALA A O 1
ATOM 703 N N . ARG A 1 86 ? 8.669 4.442 -3.581 1.00 94.88 86 ARG A N 1
ATOM 704 C CA . ARG A 1 86 ? 9.848 4.843 -4.357 1.00 94.88 86 ARG A CA 1
ATOM 705 C C . ARG A 1 86 ? 9.507 5.391 -5.743 1.00 94.88 86 ARG A C 1
ATOM 707 O O . ARG A 1 86 ? 10.199 6.293 -6.188 1.00 94.88 86 ARG A O 1
ATOM 714 N N . CYS A 1 87 ? 8.433 4.915 -6.378 1.00 93.94 87 CYS A N 1
ATOM 715 C CA . CYS A 1 87 ? 8.062 5.317 -7.736 1.00 93.94 87 CYS A CA 1
ATOM 716 C C . CYS A 1 87 ? 7.025 6.450 -7.729 1.00 93.94 87 CYS A C 1
ATOM 718 O O . CYS A 1 87 ? 5.900 6.296 -7.212 1.00 93.94 87 CYS A O 1
ATOM 720 N N . LYS A 1 88 ? 7.385 7.603 -8.303 1.00 87.75 88 LYS A N 1
ATOM 721 C CA . LYS A 1 88 ? 6.572 8.832 -8.212 1.00 87.75 88 LYS A CA 1
ATOM 722 C C . LYS A 1 88 ? 5.529 8.927 -9.317 1.00 87.75 88 LYS A C 1
ATOM 724 O O . LYS A 1 88 ? 4.380 9.272 -9.017 1.00 87.75 88 LYS A O 1
ATOM 729 N N . ASP A 1 89 ? 5.876 8.558 -10.539 1.00 90.94 89 ASP A N 1
ATOM 730 C CA . ASP A 1 89 ? 4.966 8.589 -11.679 1.00 90.94 89 ASP A CA 1
ATOM 731 C C . ASP A 1 89 ? 4.338 7.203 -11.967 1.00 90.94 89 ASP A C 1
ATOM 733 O O . ASP A 1 89 ? 4.820 6.168 -11.491 1.00 90.94 89 ASP A O 1
ATOM 737 N N . PRO A 1 90 ? 3.205 7.148 -12.691 1.00 92.75 90 PRO A N 1
ATOM 738 C CA . PRO A 1 90 ? 2.552 5.885 -13.034 1.00 92.75 90 PRO A CA 1
ATOM 739 C C . PRO A 1 90 ? 3.359 4.977 -13.976 1.00 92.75 90 PRO A C 1
ATOM 741 O O . PRO A 1 90 ? 3.175 3.761 -13.914 1.00 92.75 90 PRO A O 1
ATOM 744 N N . LEU A 1 91 ? 4.229 5.530 -14.829 1.00 92.56 91 LEU A N 1
ATOM 745 C CA . LEU A 1 91 ? 5.007 4.755 -15.799 1.00 92.56 91 LEU A CA 1
ATOM 746 C C . LEU A 1 91 ? 6.126 3.977 -15.103 1.00 92.56 91 LEU A C 1
ATOM 748 O O . LEU A 1 91 ? 6.277 2.785 -15.363 1.00 92.56 91 LEU A O 1
ATOM 752 N N . GLU A 1 92 ? 6.832 4.590 -14.148 1.00 94.56 92 GLU A N 1
ATOM 753 C CA . GLU A 1 92 ? 7.778 3.887 -13.274 1.00 94.56 92 GLU A CA 1
ATOM 754 C C . GLU A 1 92 ? 7.088 2.746 -12.527 1.00 94.56 92 GLU A C 1
ATOM 756 O O . GLU A 1 92 ? 7.595 1.624 -12.488 1.00 94.56 92 GLU A O 1
ATOM 761 N N . ARG A 1 93 ? 5.909 3.006 -11.942 1.00 95.75 93 ARG A N 1
ATOM 762 C CA . ARG A 1 93 ? 5.155 1.958 -11.236 1.00 95.75 93 ARG A CA 1
ATOM 763 C C . ARG A 1 93 ? 4.851 0.798 -12.168 1.00 95.75 93 ARG A C 1
ATOM 765 O O . ARG A 1 93 ? 5.062 -0.349 -11.784 1.00 95.75 93 ARG A O 1
ATOM 772 N N . GLU A 1 94 ? 4.382 1.088 -13.379 1.00 95.25 94 GLU A N 1
ATOM 773 C CA . GLU A 1 94 ? 4.103 0.062 -14.379 1.00 95.25 94 GLU A CA 1
ATOM 774 C C . GLU A 1 94 ? 5.360 -0.751 -14.693 1.00 95.25 94 GLU A C 1
ATOM 776 O O . GLU A 1 94 ? 5.336 -1.982 -14.620 1.00 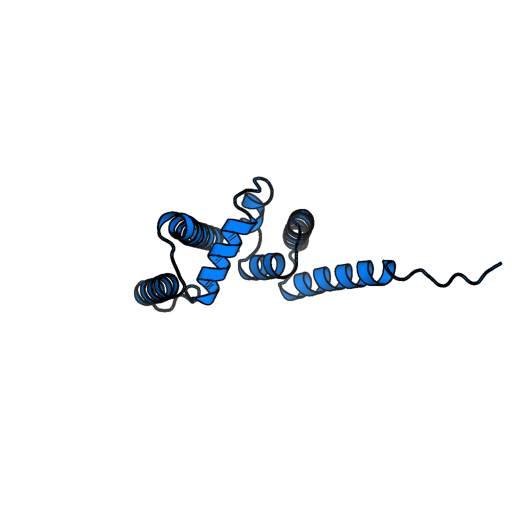95.25 94 GLU A O 1
ATOM 781 N N . PHE A 1 95 ? 6.456 -0.063 -15.012 1.00 95.38 95 PHE A N 1
ATOM 782 C CA . PHE A 1 95 ? 7.728 -0.681 -15.349 1.00 95.38 95 PHE A CA 1
ATOM 783 C C . PHE A 1 95 ? 8.192 -1.623 -14.235 1.00 95.38 95 PHE A C 1
ATOM 785 O O . PHE A 1 95 ? 8.385 -2.818 -14.468 1.00 95.38 95 PHE A O 1
ATOM 792 N N . TYR A 1 96 ? 8.288 -1.132 -12.999 1.00 96.75 96 TYR A N 1
ATOM 793 C CA . TYR A 1 96 ? 8.798 -1.923 -11.884 1.00 96.75 96 TYR A CA 1
ATOM 794 C C . TYR A 1 96 ? 7.864 -3.059 -11.469 1.00 96.75 96 TYR A C 1
ATOM 796 O O . TYR A 1 96 ? 8.357 -4.129 -11.105 1.00 96.75 96 TYR A O 1
ATOM 804 N N . ILE A 1 97 ? 6.540 -2.903 -11.571 1.00 96.31 97 ILE A N 1
ATOM 805 C CA . ILE A 1 97 ? 5.604 -4.014 -11.337 1.00 96.31 97 ILE A CA 1
ATOM 806 C C . ILE A 1 97 ? 5.809 -5.107 -12.396 1.00 96.31 97 ILE A C 1
ATOM 808 O O . ILE A 1 97 ? 5.975 -6.280 -12.045 1.00 96.31 97 ILE A O 1
ATOM 812 N N . ARG A 1 98 ? 5.886 -4.733 -13.682 1.00 96.12 98 ARG A N 1
ATOM 813 C CA . ARG A 1 98 ? 6.117 -5.682 -14.783 1.00 96.12 98 ARG A CA 1
ATOM 814 C C . ARG A 1 98 ? 7.447 -6.408 -14.648 1.00 96.12 98 ARG A C 1
ATOM 816 O O . ARG A 1 98 ? 7.481 -7.630 -14.781 1.00 96.12 98 ARG A O 1
ATOM 823 N N . MET A 1 99 ? 8.528 -5.688 -14.360 1.00 96.50 99 MET A N 1
ATOM 824 C CA . MET A 1 99 ? 9.861 -6.275 -14.214 1.00 96.50 99 MET A CA 1
ATOM 825 C C . MET A 1 99 ? 9.934 -7.195 -12.994 1.00 96.50 99 MET A C 1
ATOM 827 O O . MET A 1 99 ? 10.433 -8.315 -13.090 1.00 96.50 99 MET A O 1
ATOM 831 N N . THR A 1 100 ? 9.328 -6.787 -11.877 1.00 97.00 100 THR A N 1
ATOM 832 C CA . THR A 1 100 ? 9.237 -7.622 -10.673 1.00 97.00 100 THR A CA 1
ATOM 833 C C . THR A 1 100 ? 8.499 -8.928 -10.940 1.00 97.00 100 THR A C 1
ATOM 835 O O . THR A 1 100 ? 8.937 -9.979 -10.468 1.00 97.00 100 THR A O 1
ATOM 838 N N . ARG A 1 101 ? 7.397 -8.885 -11.700 1.00 95.06 101 ARG A N 1
ATOM 839 C CA . ARG A 1 101 ? 6.672 -10.088 -12.123 1.00 95.06 101 ARG A CA 1
ATOM 840 C C . ARG A 1 101 ? 7.514 -10.940 -13.070 1.00 95.06 101 ARG A C 1
ATOM 842 O O . ARG A 1 101 ? 7.639 -12.137 -12.842 1.00 95.06 101 ARG A O 1
ATOM 849 N N . LYS A 1 102 ? 8.077 -10.331 -14.118 1.00 95.94 102 LYS A N 1
ATOM 850 C CA . LYS A 1 102 ? 8.808 -11.024 -15.190 1.00 95.94 102 LYS A CA 1
ATOM 851 C C . LYS A 1 102 ? 10.051 -11.750 -14.676 1.00 95.94 102 LYS A C 1
ATOM 853 O O . LYS A 1 102 ? 10.294 -12.879 -15.078 1.00 95.94 102 LYS A O 1
ATOM 858 N N . PHE A 1 103 ? 10.816 -11.113 -13.792 1.00 96.06 103 PHE A N 1
ATOM 859 C CA . PHE A 1 103 ? 12.094 -11.634 -13.296 1.00 96.06 103 PHE A CA 1
ATOM 860 C C . PHE A 1 103 ? 12.013 -12.216 -11.882 1.00 96.06 103 PHE A C 1
ATOM 862 O O . PHE A 1 103 ? 13.030 -12.604 -11.313 1.00 96.06 103 PHE A O 1
ATOM 869 N N . GLY A 1 104 ? 10.819 -12.255 -11.281 1.00 95.12 104 GLY A N 1
ATOM 870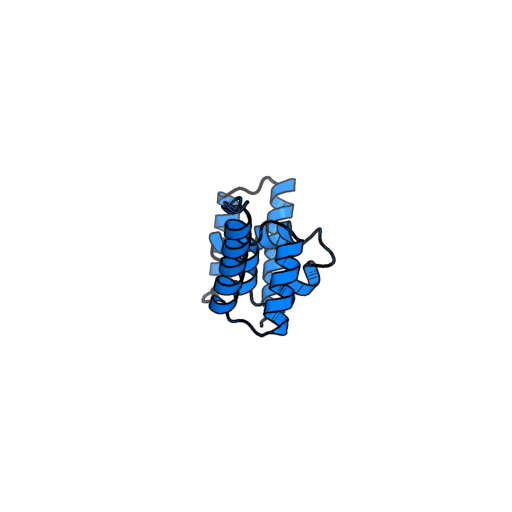 C CA . GLY A 1 104 ? 10.617 -12.839 -9.956 1.00 95.12 104 GLY A CA 1
ATOM 871 C C . GLY A 1 104 ? 11.371 -12.123 -8.830 1.00 95.12 104 GLY A C 1
ATOM 872 O O . GLY A 1 104 ? 11.670 -12.746 -7.812 1.00 95.12 104 GLY A O 1
ATOM 873 N N . TRP A 1 105 ? 11.681 -10.829 -8.978 1.00 96.94 105 TRP A N 1
ATOM 874 C CA . TRP A 1 105 ? 12.536 -10.104 -8.034 1.00 96.94 105 TRP A CA 1
ATOM 875 C C . TRP A 1 105 ? 12.054 -10.217 -6.586 1.00 96.94 105 TRP A C 1
ATOM 877 O O . TRP A 1 105 ? 10.867 -10.052 -6.276 1.00 96.94 105 TRP A O 1
ATOM 887 N N . SER A 1 106 ? 12.997 -10.467 -5.676 1.00 97.06 106 SER A N 1
ATOM 888 C CA . SER A 1 106 ? 12.778 -10.316 -4.238 1.00 97.06 106 SER A CA 1
ATOM 889 C C . SER A 1 106 ? 12.533 -8.841 -3.889 1.00 97.06 106 SER A C 1
ATOM 891 O O . SER A 1 106 ? 12.757 -7.948 -4.705 1.00 97.06 106 SER A O 1
ATOM 893 N N . LYS A 1 107 ? 12.084 -8.558 -2.658 1.00 96.19 107 LYS A N 1
ATOM 894 C CA . LYS A 1 107 ? 11.948 -7.172 -2.173 1.00 96.19 107 LYS A CA 1
ATOM 895 C C . LYS A 1 107 ? 13.269 -6.402 -2.325 1.00 96.19 107 LYS A C 1
ATOM 897 O O . LYS A 1 107 ? 13.258 -5.275 -2.800 1.00 96.19 107 LYS A O 1
ATOM 902 N N . ASN A 1 108 ? 14.386 -7.020 -1.939 1.00 97.12 108 ASN A N 1
ATOM 903 C CA . ASN A 1 108 ? 15.700 -6.377 -1.959 1.00 97.12 108 ASN A CA 1
ATOM 904 C C . ASN A 1 108 ? 16.200 -6.173 -3.391 1.00 97.12 108 ASN A C 1
ATOM 906 O O . ASN A 1 108 ? 16.716 -5.107 -3.699 1.00 97.12 108 ASN A O 1
ATOM 910 N N . ALA A 1 109 ? 15.976 -7.150 -4.276 1.00 97.25 109 ALA A N 1
ATOM 911 C CA . ALA A 1 109 ? 16.301 -6.999 -5.690 1.00 97.25 109 ALA A CA 1
ATOM 912 C C . ALA A 1 109 ? 15.506 -5.846 -6.321 1.00 97.25 109 ALA A C 1
ATOM 914 O O . ALA A 1 109 ? 16.093 -5.011 -6.994 1.00 97.25 109 ALA A O 1
ATOM 915 N N . LEU A 1 110 ? 14.201 -5.739 -6.046 1.00 97.75 110 LEU A N 1
ATOM 916 C CA . LEU A 1 110 ? 13.382 -4.613 -6.509 1.00 97.75 110 LEU A CA 1
ATOM 917 C C . LEU A 1 110 ? 13.917 -3.263 -6.004 1.00 97.75 110 LEU A C 1
ATOM 919 O O . LEU A 1 110 ? 14.044 -2.330 -6.789 1.00 97.75 110 LEU A O 1
ATOM 923 N N . ILE A 1 111 ? 14.250 -3.162 -4.713 1.00 97.06 111 ILE A N 1
ATOM 924 C CA . ILE A 1 111 ? 14.825 -1.942 -4.122 1.00 97.06 111 ILE A CA 1
ATOM 925 C C . ILE A 1 111 ? 16.112 -1.542 -4.849 1.00 97.06 111 ILE A C 1
ATOM 927 O O . ILE A 1 111 ? 16.221 -0.405 -5.297 1.00 97.06 111 ILE A O 1
ATOM 931 N N . HIS A 1 112 ? 17.034 -2.489 -5.020 1.00 95.44 112 HIS A N 1
ATOM 932 C CA . HIS A 1 112 ? 18.308 -2.264 -5.698 1.00 95.44 112 HIS A CA 1
ATOM 933 C C . HIS A 1 112 ? 18.118 -1.811 -7.154 1.00 95.44 112 HIS A C 1
ATOM 935 O O . HIS A 1 112 ? 18.784 -0.892 -7.613 1.00 95.44 112 HIS A O 1
ATOM 941 N N . GLN A 1 113 ? 17.176 -2.413 -7.886 1.00 95.00 113 GLN A N 1
ATOM 942 C CA . GLN A 1 113 ? 16.899 -2.038 -9.277 1.00 95.00 113 GLN A CA 1
ATOM 943 C C . GLN A 1 113 ? 16.345 -0.610 -9.396 1.00 95.00 113 GLN A C 1
ATOM 945 O O . GLN A 1 113 ? 16.766 0.131 -10.280 1.00 95.00 113 GLN A O 1
ATOM 950 N N . ILE A 1 114 ? 15.457 -0.205 -8.479 1.00 94.25 114 ILE A N 1
ATOM 951 C CA . ILE A 1 114 ? 14.935 1.170 -8.428 1.00 94.25 114 ILE A CA 1
ATOM 952 C C . ILE A 1 114 ? 16.051 2.178 -8.113 1.00 94.25 114 ILE A C 1
ATOM 954 O O . ILE A 1 114 ? 16.127 3.249 -8.717 1.00 94.25 114 ILE A O 1
ATOM 958 N N . GLU A 1 115 ? 16.924 1.843 -7.163 1.00 90.88 115 GLU A N 1
ATOM 959 C CA . GLU A 1 115 ? 18.018 2.719 -6.733 1.00 90.88 115 GLU A CA 1
ATOM 960 C C . GLU A 1 115 ? 19.083 2.882 -7.824 1.00 90.88 115 GLU A C 1
ATOM 962 O O . GLU A 1 115 ? 19.504 4.007 -8.089 1.00 90.88 115 GLU A O 1
ATOM 967 N N . ASN A 1 116 ? 19.446 1.807 -8.528 1.00 85.00 116 ASN A N 1
ATOM 968 C CA . ASN A 1 116 ? 20.423 1.872 -9.614 1.00 85.00 116 ASN A CA 1
ATOM 969 C C . ASN A 1 116 ? 19.950 2.750 -10.777 1.00 85.00 116 ASN A C 1
ATOM 971 O O . ASN A 1 116 ? 20.734 3.542 -11.286 1.00 85.00 116 ASN A O 1
ATOM 975 N N . GLN A 1 117 ? 18.679 2.675 -11.186 1.00 74.81 117 GLN A N 1
ATOM 976 C CA . GLN A 1 117 ? 18.177 3.582 -12.227 1.00 74.81 117 GLN A CA 1
ATOM 977 C C . GLN A 1 117 ? 18.118 5.038 -11.765 1.00 74.81 117 GLN A C 1
ATOM 979 O O . GLN A 1 117 ? 18.421 5.936 -12.548 1.00 74.81 117 GLN A O 1
ATOM 984 N N . SER A 1 118 ? 17.785 5.276 -10.493 1.00 63.78 118 SER A N 1
ATOM 985 C CA . SER A 1 118 ? 17.811 6.626 -9.920 1.00 63.78 118 SER A CA 1
ATOM 986 C C . SER A 1 118 ? 19.229 7.212 -9.946 1.00 63.78 118 SER A C 1
ATOM 988 O O . SER A 1 118 ? 19.405 8.386 -10.256 1.00 63.78 118 SER A O 1
ATOM 990 N N . GLN A 1 119 ? 20.247 6.394 -9.659 1.00 60.50 119 GLN A N 1
ATOM 991 C CA . GLN A 1 119 ? 21.656 6.792 -9.739 1.00 60.50 119 GLN A CA 1
ATOM 992 C C . GLN A 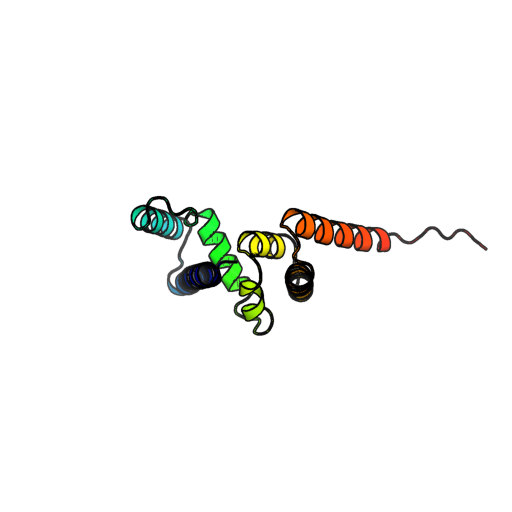1 119 ? 22.108 7.041 -11.180 1.00 60.50 119 GLN A C 1
ATOM 994 O O . GLN A 1 119 ? 22.780 8.037 -11.428 1.00 60.50 119 GLN A O 1
ATOM 999 N N . VAL A 1 120 ? 21.705 6.190 -12.129 1.00 57.84 120 VAL A N 1
ATOM 1000 C CA . VAL A 1 120 ? 22.027 6.370 -13.554 1.00 57.84 120 VAL A CA 1
ATOM 1001 C C . VAL A 1 120 ? 21.429 7.680 -14.083 1.00 57.84 120 VAL A C 1
ATOM 1003 O O . VAL A 1 120 ? 22.168 8.493 -14.631 1.00 57.84 120 VAL A O 1
ATOM 1006 N N . GLY A 1 121 ? 20.151 7.965 -13.810 1.00 56.97 121 GLY A N 1
ATOM 1007 C CA . GLY A 1 121 ? 19.519 9.230 -14.214 1.00 56.97 121 GLY A CA 1
ATOM 1008 C C . GLY A 1 121 ? 20.111 10.479 -13.539 1.00 56.97 121 GLY A C 1
ATOM 1009 O O . GLY A 1 121 ? 20.108 11.555 -14.129 1.00 56.97 121 GLY A O 1
ATOM 1010 N N . LEU A 1 122 ? 20.662 10.351 -12.323 1.00 50.03 122 LEU A N 1
ATOM 1011 C CA . LEU A 1 122 ? 21.415 11.424 -11.657 1.00 50.03 122 LEU A CA 1
ATOM 1012 C C . LEU A 1 122 ? 22.831 11.594 -12.232 1.00 50.03 122 LEU A C 1
ATOM 1014 O O . LEU A 1 122 ? 23.332 12.716 -12.270 1.00 50.03 122 LEU A O 1
ATOM 1018 N N . SER A 1 123 ? 23.467 10.513 -12.692 1.00 48.84 123 SER A N 1
ATOM 1019 C CA . SER A 1 123 ? 24.783 10.566 -13.345 1.00 48.84 123 SER A CA 1
ATOM 1020 C C . SER A 1 123 ? 24.721 11.143 -14.763 1.00 48.84 123 SER A C 1
ATOM 1022 O O . SER A 1 123 ? 25.632 11.860 -15.163 1.00 48.84 123 SER A O 1
ATOM 1024 N N . GLU A 1 124 ? 23.619 10.932 -15.489 1.00 45.66 124 GLU A N 1
ATOM 1025 C CA . GLU A 1 124 ? 23.372 11.551 -16.802 1.00 45.66 124 GLU A CA 1
ATOM 1026 C C . GLU A 1 124 ? 22.973 13.039 -16.705 1.00 45.66 124 GLU A C 1
ATOM 1028 O O . GLU A 1 124 ? 22.995 13.753 -17.704 1.00 45.66 124 GLU A O 1
ATOM 1033 N N . ALA A 1 125 ? 22.654 13.536 -15.502 1.00 39.78 125 ALA A N 1
ATOM 1034 C CA . ALA A 1 125 ? 22.337 14.943 -15.238 1.00 39.78 125 ALA A CA 1
ATOM 1035 C C . ALA A 1 125 ? 23.566 15.805 -14.875 1.00 39.78 125 ALA A C 1
ATOM 1037 O O . ALA A 1 125 ? 23.413 16.979 -14.528 1.00 39.78 125 ALA A O 1
ATOM 1038 N N . GLN A 1 126 ? 24.785 15.263 -14.963 1.00 35.56 126 GLN A N 1
ATOM 1039 C CA . GLN A 1 126 ? 26.007 16.066 -14.933 1.00 35.56 126 GLN A CA 1
ATOM 1040 C C . GLN A 1 126 ? 26.406 16.426 -16.373 1.00 35.56 126 GLN A C 1
ATOM 1042 O O . GLN A 1 126 ? 26.593 15.514 -17.180 1.00 35.56 126 GLN A O 1
ATOM 1047 N N . PRO A 1 127 ? 26.562 17.719 -16.736 1.00 41.91 127 PRO A N 1
ATOM 1048 C CA . PRO A 1 127 ? 27.161 18.069 -18.013 1.00 41.91 127 PRO A CA 1
ATOM 1049 C C . PRO A 1 127 ? 28.590 17.533 -17.998 1.00 41.91 127 PRO A C 1
ATOM 1051 O O . PRO A 1 127 ? 29.431 17.963 -17.208 1.00 41.91 127 PRO A O 1
ATOM 1054 N N . ASN A 1 128 ? 28.820 16.524 -18.829 1.00 35.34 128 ASN A N 1
ATOM 1055 C CA . ASN A 1 128 ? 30.103 15.869 -18.954 1.00 35.34 128 ASN A CA 1
ATOM 1056 C C . ASN A 1 128 ? 31.163 16.918 -19.312 1.00 35.34 128 ASN A C 1
ATOM 1058 O O . ASN A 1 128 ? 30.996 17.691 -20.259 1.00 35.34 128 ASN A O 1
ATOM 1062 N N . TYR A 1 129 ? 32.256 16.932 -18.554 1.00 42.00 129 TYR A N 1
ATOM 1063 C CA . TYR 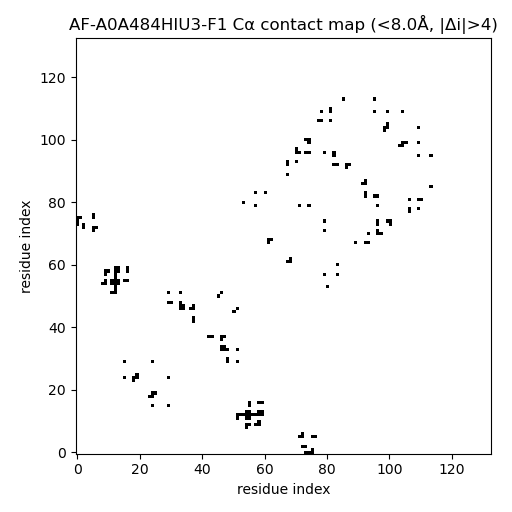A 1 129 ? 33.487 17.581 -18.969 1.00 42.00 129 TYR A CA 1
ATOM 1064 C C . TYR A 1 129 ? 33.917 16.962 -20.303 1.00 42.00 129 TYR A C 1
ATOM 1066 O O . TYR A 1 129 ? 34.405 15.838 -20.345 1.00 42.00 129 TYR A O 1
ATOM 1074 N N . ALA A 1 130 ? 33.763 17.713 -21.389 1.00 35.47 130 ALA A N 1
ATOM 1075 C CA . ALA A 1 130 ? 34.507 17.505 -22.620 1.00 35.47 130 ALA A CA 1
ATOM 1076 C C . ALA A 1 130 ? 35.376 18.743 -22.849 1.00 35.47 130 ALA A C 1
ATOM 1078 O O . ALA A 1 130 ? 35.037 19.645 -23.609 1.00 35.47 130 ALA A O 1
ATOM 1079 N N . ALA A 1 131 ? 36.514 18.780 -22.156 1.00 42.50 131 ALA A N 1
ATOM 1080 C CA . ALA A 1 131 ? 37.698 19.381 -22.740 1.00 42.50 131 ALA A CA 1
ATOM 1081 C C . ALA A 1 131 ? 38.220 18.388 -23.789 1.00 42.50 131 ALA A C 1
ATOM 1083 O O . ALA A 1 131 ? 38.751 17.347 -23.415 1.00 42.50 131 ALA A O 1
ATOM 1084 N N . ALA A 1 132 ? 38.005 18.683 -25.073 1.00 37.09 132 ALA A N 1
ATOM 1085 C CA . ALA A 1 132 ? 38.808 18.192 -26.197 1.00 37.09 132 ALA A CA 1
ATOM 1086 C C . ALA A 1 132 ? 38.355 18.865 -27.505 1.00 37.09 132 ALA A C 1
ATOM 1088 O O . ALA A 1 132 ? 37.509 18.328 -28.221 1.00 37.09 132 ALA A O 1
ATOM 1089 N N . SER A 1 133 ? 38.912 20.042 -27.799 1.00 40.38 133 SER A N 1
ATOM 1090 C CA . SER A 1 133 ? 39.457 20.467 -29.105 1.00 40.38 133 SER A CA 1
ATOM 1091 C C . SER A 1 133 ? 40.138 21.818 -28.933 1.00 40.38 133 SER A C 1
ATOM 1093 O O . SER A 1 133 ? 39.472 22.732 -28.399 1.00 40.38 133 SER A O 1
#

Organism: NCBI:txid218296

Secondary structure (DSSP, 8-state):
--HHHHHHHHHHHHHHHHHHHHH---HHHHHHHHHHHHHHSTT-TT--HHHHHHHHHHHHHHTT-TTHHHHGGGS-HHHHHHHHHH--SHHHHHHHHHHHHHHT--HHHHHHHHHHHHHHHHHTTS-------

Foldseek 3Di:
DDLVVLVVLLVLLVVQLVCCVVVVDDLVNLCVVLVVVCVVDPPDPQSDSVNSVVSVLLNVVPVVPPLCVVLVSLDDPLQSSLLSVQPDDPVSSVVLSVCCNVVVDDSVRSNVVSVVVVVVVVVVPDPDDDPDD

Mean predicted aligned error: 6.96 Å

pLDDT: mean 87.27, std 16.4, range [35.34, 97.75]